Protein AF-A0A7S0C4N1-F1 (afdb_monomer)

Structure (mmCIF, N/CA/C/O backbone):
data_AF-A0A7S0C4N1-F1
#
_entry.id   AF-A0A7S0C4N1-F1
#
loop_
_atom_site.group_PDB
_atom_site.id
_atom_site.type_symbol
_atom_site.label_atom_id
_atom_site.label_alt_id
_atom_site.label_comp_id
_atom_site.label_asym_id
_atom_site.label_entity_id
_atom_site.label_seq_id
_atom_site.pdbx_PDB_ins_code
_atom_site.Cartn_x
_atom_site.Cartn_y
_atom_site.Cartn_z
_atom_site.occupancy
_atom_site.B_iso_or_equiv
_atom_site.auth_seq_id
_atom_site.auth_comp_id
_atom_site.auth_asym_id
_atom_site.auth_atom_id
_atom_site.pdbx_PDB_model_num
ATOM 1 N N . ALA A 1 1 ? 22.332 3.062 -22.549 1.00 67.62 1 ALA A N 1
ATOM 2 C CA . ALA A 1 1 ? 22.510 2.264 -21.319 1.00 67.62 1 ALA A CA 1
ATOM 3 C C . ALA A 1 1 ? 21.205 1.524 -21.071 1.00 67.62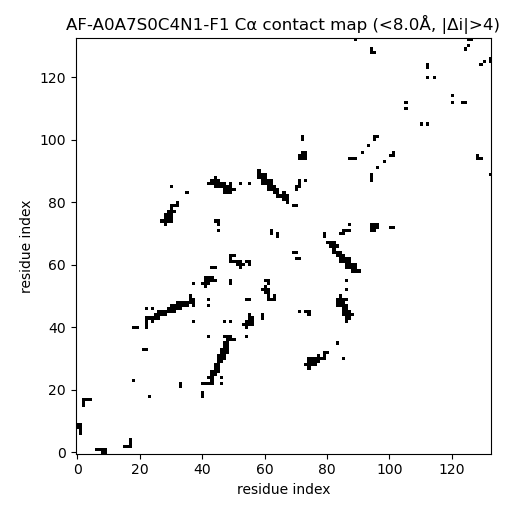 1 ALA A C 1
ATOM 5 O O . ALA A 1 1 ? 20.171 2.078 -21.424 1.00 67.62 1 ALA A O 1
ATOM 6 N N . GLY A 1 2 ? 21.255 0.284 -20.577 1.00 73.69 2 GLY A N 1
ATOM 7 C CA . GLY A 1 2 ? 20.041 -0.454 -20.212 1.00 73.69 2 GLY A CA 1
ATOM 8 C C . GLY A 1 2 ? 19.415 0.100 -18.928 1.00 73.69 2 GLY A C 1
ATOM 9 O O . GLY A 1 2 ? 20.030 0.960 -18.286 1.00 73.69 2 GLY A O 1
ATOM 10 N N . PRO A 1 3 ? 18.217 -0.367 -18.551 1.00 77.19 3 PRO A N 1
ATOM 11 C CA . PRO A 1 3 ? 17.560 0.124 -17.353 1.00 77.19 3 PRO A CA 1
ATOM 12 C C . PRO A 1 3 ? 18.346 -0.173 -16.062 1.00 77.19 3 PRO A C 1
ATOM 14 O O . PRO A 1 3 ? 19.079 -1.169 -16.010 1.00 77.19 3 PRO A O 1
ATOM 17 N N . PRO A 1 4 ? 18.209 0.666 -15.014 1.00 74.56 4 PRO A N 1
ATOM 18 C CA . PRO A 1 4 ? 18.893 0.465 -13.738 1.00 74.56 4 PRO A CA 1
ATOM 19 C C . PRO A 1 4 ? 18.603 -0.916 -13.132 1.00 74.56 4 PRO A C 1
ATOM 21 O O . PRO A 1 4 ? 17.463 -1.365 -13.110 1.00 74.56 4 PRO A O 1
ATOM 24 N N . GLY A 1 5 ? 19.639 -1.590 -12.624 1.00 70.44 5 GLY A N 1
ATOM 25 C CA . GLY A 1 5 ? 19.501 -2.891 -11.952 1.00 70.44 5 GLY A CA 1
ATOM 26 C C . GLY A 1 5 ? 19.438 -4.119 -12.873 1.00 70.44 5 GLY A C 1
ATOM 27 O O . GLY A 1 5 ? 19.444 -5.240 -12.369 1.00 70.44 5 GLY A O 1
ATOM 28 N N . CYS A 1 6 ? 19.442 -3.952 -14.200 1.00 74.69 6 CYS A N 1
ATOM 29 C CA . CYS A 1 6 ? 19.448 -5.066 -15.155 1.00 74.69 6 CYS A CA 1
ATOM 30 C C . CYS A 1 6 ? 20.858 -5.366 -15.694 1.00 74.69 6 CYS A C 1
ATOM 32 O O . CYS A 1 6 ? 21.634 -4.457 -15.990 1.00 74.69 6 CYS A O 1
ATOM 34 N N . ASN A 1 7 ? 21.184 -6.653 -15.868 1.00 83.06 7 ASN A N 1
ATOM 35 C CA . ASN A 1 7 ? 22.434 -7.092 -16.494 1.00 83.06 7 ASN A CA 1
ATOM 36 C C . ASN A 1 7 ? 22.209 -7.421 -17.979 1.00 83.06 7 ASN A C 1
ATOM 38 O O . ASN A 1 7 ? 21.223 -8.072 -18.316 1.00 83.06 7 ASN A O 1
ATOM 42 N N . GLY A 1 8 ? 23.135 -7.024 -18.856 1.00 84.69 8 GLY A N 1
ATOM 43 C CA . GLY A 1 8 ? 23.069 -7.309 -20.295 1.00 84.69 8 GLY A CA 1
ATOM 44 C C . GLY A 1 8 ? 23.257 -6.078 -21.183 1.00 84.69 8 GLY A C 1
ATOM 45 O O . GLY A 1 8 ? 23.562 -4.984 -20.711 1.00 84.69 8 GLY A O 1
ATOM 46 N N . THR A 1 9 ? 23.114 -6.270 -22.496 1.00 89.19 9 THR A N 1
ATOM 47 C CA . THR A 1 9 ? 23.167 -5.191 -23.495 1.00 89.19 9 THR A CA 1
ATOM 48 C C . THR A 1 9 ? 21.768 -4.989 -24.077 1.00 89.19 9 THR A C 1
ATOM 50 O O . THR A 1 9 ? 21.224 -5.957 -24.602 1.00 89.19 9 THR A O 1
ATOM 53 N N . PRO A 1 10 ? 21.169 -3.788 -23.978 1.00 88.00 10 PRO A N 1
ATOM 54 C CA . PRO A 1 10 ? 19.865 -3.525 -24.579 1.00 88.00 10 PRO A CA 1
ATOM 55 C C . PRO A 1 10 ? 19.952 -3.592 -26.112 1.00 88.00 10 PRO A C 1
ATOM 57 O O . PRO A 1 10 ? 20.887 -3.055 -26.708 1.00 88.00 10 PRO A O 1
ATOM 60 N N . GLU A 1 11 ? 18.974 -4.243 -26.736 1.00 91.38 11 GLU A N 1
ATOM 61 C CA . GLU A 1 11 ? 18.720 -4.199 -28.177 1.00 91.38 11 GLU A CA 1
ATOM 62 C C . GLU A 1 11 ? 18.106 -2.859 -28.606 1.00 91.38 11 GLU A C 1
ATOM 64 O O . GLU A 1 11 ? 17.341 -2.242 -27.859 1.00 91.38 11 GLU A O 1
ATOM 69 N N . ASN A 1 12 ? 18.443 -2.431 -29.826 1.00 86.56 12 ASN A N 1
ATOM 70 C CA . ASN A 1 12 ? 17.879 -1.236 -30.456 1.00 86.56 12 ASN A CA 1
ATOM 71 C C . ASN A 1 12 ? 16.410 -1.468 -30.838 1.00 86.56 12 ASN A C 1
ATOM 73 O O . ASN A 1 12 ? 16.067 -2.566 -31.264 1.00 86.56 12 ASN A O 1
ATOM 77 N N . ASP A 1 13 ? 15.589 -0.418 -30.749 1.00 87.19 13 ASP A N 1
ATOM 78 C CA . ASP A 1 13 ? 14.151 -0.404 -31.083 1.00 87.19 13 ASP A CA 1
ATOM 79 C C . ASP A 1 13 ? 13.237 -1.211 -30.135 1.00 87.19 13 ASP A C 1
ATOM 81 O O . ASP A 1 13 ? 12.105 -1.538 -30.490 1.00 87.19 13 ASP A O 1
ATOM 85 N N . TRP A 1 14 ? 13.706 -1.505 -28.915 1.00 87.06 14 TRP A N 1
ATOM 86 C CA . TRP A 1 14 ? 12.916 -2.141 -27.853 1.00 87.06 14 TRP A CA 1
ATOM 87 C C . TRP A 1 14 ? 12.694 -1.197 -26.669 1.00 87.06 14 TRP A C 1
ATOM 89 O O . TRP A 1 14 ? 13.624 -0.516 -26.227 1.00 87.06 14 TRP A O 1
ATOM 99 N N . ASP A 1 15 ? 11.486 -1.243 -26.105 1.00 83.38 15 ASP A N 1
ATOM 100 C CA . ASP A 1 15 ? 11.154 -0.617 -24.826 1.00 83.38 15 ASP A CA 1
ATOM 101 C C . ASP A 1 15 ? 11.356 -1.620 -23.681 1.00 83.38 15 ASP A C 1
ATOM 103 O O . ASP A 1 15 ? 10.959 -2.784 -23.772 1.00 83.38 15 ASP A O 1
ATOM 107 N N . TYR A 1 16 ? 11.969 -1.168 -22.586 1.00 78.19 16 TYR A N 1
ATOM 108 C CA . TYR A 1 16 ? 12.270 -2.005 -21.426 1.00 78.19 16 TYR A CA 1
ATOM 109 C C . TYR A 1 16 ? 11.582 -1.460 -20.181 1.00 78.19 16 TYR A C 1
ATOM 111 O O . TYR A 1 16 ? 11.755 -0.294 -19.825 1.00 78.19 16 TYR A O 1
ATOM 119 N N . CYS A 1 17 ? 10.862 -2.329 -19.477 1.00 74.19 17 CYS A N 1
ATOM 120 C CA . CYS A 1 17 ? 10.344 -2.021 -18.151 1.00 74.19 17 CYS A CA 1
ATOM 121 C C . CYS A 1 17 ? 11.471 -2.123 -17.120 1.00 74.19 17 CYS A C 1
ATOM 123 O O . CYS A 1 17 ? 12.297 -3.036 -17.173 1.00 74.19 17 CYS A O 1
ATOM 125 N N . TYR A 1 18 ? 11.478 -1.215 -16.154 1.00 71.38 18 TYR A N 1
ATOM 126 C CA . TYR A 1 18 ? 12.347 -1.303 -14.991 1.00 71.38 18 TYR A CA 1
ATOM 127 C C . TYR A 1 18 ? 11.592 -0.870 -13.756 1.00 71.38 18 TYR A C 1
ATOM 129 O O . TYR A 1 18 ?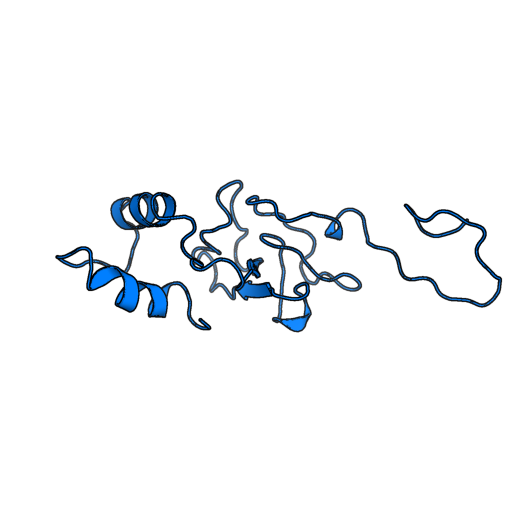 10.672 -0.060 -13.827 1.00 71.38 18 TYR A O 1
ATOM 137 N N . VAL A 1 19 ? 11.978 -1.443 -12.626 1.00 64.69 19 VAL A N 1
ATOM 138 C CA . VAL A 1 19 ? 11.389 -1.069 -11.350 1.00 64.69 19 VAL A CA 1
ATOM 139 C C . VAL A 1 19 ? 12.056 0.231 -10.921 1.00 64.69 19 VAL A C 1
ATOM 141 O O . VAL A 1 19 ? 13.279 0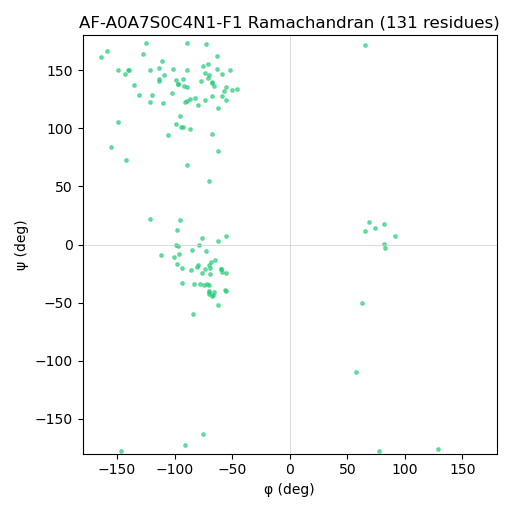.283 -10.768 1.00 64.69 19 VAL A O 1
ATOM 144 N N . MET A 1 20 ? 11.263 1.288 -10.756 1.00 67.00 20 MET A N 1
ATOM 145 C CA . MET A 1 20 ? 11.727 2.499 -10.084 1.00 67.00 20 MET A CA 1
ATOM 146 C C . MET A 1 20 ? 12.165 2.103 -8.674 1.00 67.00 20 MET A C 1
ATOM 148 O O . MET A 1 20 ? 11.420 1.422 -7.972 1.00 67.00 20 MET A O 1
ATOM 152 N N . SER A 1 21 ? 13.378 2.472 -8.258 1.00 62.09 21 SER A N 1
ATOM 153 C CA . SER A 1 21 ? 13.918 2.058 -6.956 1.00 62.09 21 SER A CA 1
ATOM 154 C C . SER A 1 21 ? 13.054 2.510 -5.779 1.00 62.09 21 SER A C 1
ATOM 156 O O . SER A 1 21 ? 13.094 1.864 -4.737 1.00 62.09 21 SER A O 1
ATOM 158 N N . GLU A 1 22 ? 12.253 3.568 -5.950 1.00 61.38 22 GLU A N 1
ATOM 159 C CA . GLU A 1 22 ? 11.249 3.975 -4.965 1.00 61.38 22 GLU A CA 1
ATOM 160 C C . GLU A 1 22 ? 10.126 2.923 -4.820 1.00 61.38 22 GLU A C 1
ATOM 162 O O . GLU A 1 22 ? 9.768 2.548 -3.706 1.00 61.38 22 GLU A O 1
ATOM 167 N N . CYS A 1 23 ? 9.655 2.331 -5.922 1.00 62.25 23 CYS A N 1
ATOM 168 C CA . CYS A 1 23 ? 8.665 1.243 -5.911 1.00 62.25 23 CYS A CA 1
ATOM 169 C C . CYS A 1 23 ? 9.274 -0.154 -5.719 1.00 62.25 23 CYS A C 1
ATOM 171 O O . CYS A 1 23 ? 8.559 -1.145 -5.621 1.00 62.25 23 CYS A O 1
ATOM 173 N N . ALA A 1 24 ? 10.604 -0.268 -5.683 1.00 62.56 24 ALA A N 1
ATOM 174 C CA . ALA A 1 24 ? 11.293 -1.523 -5.384 1.00 62.56 24 ALA A CA 1
ATOM 175 C C . ALA A 1 24 ? 11.260 -1.868 -3.883 1.00 62.56 24 ALA A C 1
ATOM 177 O O . ALA A 1 24 ? 11.916 -2.825 -3.459 1.00 62.56 24 ALA A O 1
ATOM 178 N N . GLY A 1 25 ? 10.539 -1.080 -3.075 1.00 61.09 25 GLY A N 1
ATOM 179 C CA . GLY A 1 25 ? 10.334 -1.348 -1.660 1.00 61.09 25 GLY A CA 1
ATOM 180 C C . GLY A 1 25 ? 9.741 -2.737 -1.487 1.00 61.09 25 GLY A C 1
ATOM 181 O O . GLY A 1 25 ? 8.756 -3.087 -2.123 1.00 61.09 25 GLY A O 1
ATOM 182 N N . GLY A 1 26 ? 10.413 -3.570 -0.700 1.00 65.56 26 GLY A N 1
ATOM 183 C CA . GLY A 1 26 ? 9.954 -4.920 -0.403 1.00 65.56 26 GLY A CA 1
ATOM 184 C C . GLY A 1 26 ? 8.794 -4.919 0.590 1.00 65.56 26 GLY A C 1
ATOM 185 O O . GLY A 1 26 ? 8.183 -3.896 0.870 1.00 65.56 26 GLY A O 1
ATOM 186 N N . ASP A 1 27 ? 8.541 -6.083 1.181 1.00 71.31 27 ASP A N 1
ATOM 187 C CA . ASP A 1 27 ? 7.542 -6.289 2.232 1.00 71.31 27 ASP A CA 1
ATOM 188 C C . ASP A 1 27 ? 7.927 -5.636 3.578 1.00 71.31 27 ASP A C 1
ATOM 190 O O . ASP A 1 27 ? 7.972 -6.312 4.613 1.00 71.31 27 ASP A O 1
ATOM 194 N N . SER A 1 28 ? 8.215 -4.332 3.593 1.00 81.31 28 SER A N 1
ATOM 195 C CA . SER A 1 28 ? 8.451 -3.573 4.822 1.00 81.31 28 SER A CA 1
ATOM 196 C C . SER A 1 28 ? 7.134 -3.298 5.553 1.00 81.31 28 SER A C 1
ATOM 198 O O . SER A 1 28 ? 6.056 -3.264 4.968 1.00 81.31 28 SER A O 1
ATOM 200 N N . ASN A 1 29 ? 7.224 -3.119 6.868 1.00 85.88 29 ASN A N 1
ATOM 201 C CA . ASN A 1 29 ? 6.101 -2.679 7.700 1.00 85.88 29 ASN A CA 1
ATOM 202 C C . ASN A 1 29 ? 6.130 -1.152 7.900 1.00 85.88 29 ASN A C 1
ATOM 204 O O . ASN A 1 29 ? 5.603 -0.650 8.890 1.00 85.88 29 ASN A O 1
ATOM 208 N N . GLU A 1 30 ? 6.813 -0.424 7.018 1.00 89.44 30 GLU A N 1
ATOM 209 C CA . GLU A 1 30 ? 6.985 1.023 7.100 1.00 89.44 30 GLU A CA 1
ATOM 210 C C . GLU A 1 30 ? 6.050 1.703 6.113 1.00 89.44 30 GLU A C 1
ATOM 212 O O . GLU A 1 30 ? 6.031 1.314 4.951 1.00 89.44 30 GLU A O 1
ATOM 217 N N . TYR A 1 31 ? 5.300 2.705 6.571 1.00 90.06 31 TYR A N 1
ATOM 218 C CA . TYR A 1 31 ? 4.571 3.597 5.676 1.00 90.06 31 TYR A CA 1
ATOM 219 C C . TYR A 1 31 ? 5.566 4.340 4.787 1.00 90.06 31 TYR A C 1
ATOM 221 O O . TYR A 1 31 ? 6.409 5.086 5.289 1.00 90.06 31 TYR A O 1
ATOM 229 N N . VAL A 1 32 ? 5.471 4.112 3.479 1.00 89.56 32 VAL A N 1
ATOM 230 C CA . VAL A 1 32 ? 6.299 4.783 2.477 1.00 89.56 32 VAL A CA 1
ATOM 231 C C . VAL A 1 32 ? 5.401 5.529 1.503 1.00 89.56 32 VAL A C 1
ATOM 233 O O . VAL A 1 32 ? 4.564 4.933 0.825 1.00 89.56 32 VAL A O 1
ATOM 236 N N . ASP A 1 33 ? 5.629 6.831 1.409 1.00 87.81 33 ASP A N 1
ATOM 237 C CA . ASP A 1 33 ? 4.884 7.730 0.538 1.00 87.81 33 ASP A CA 1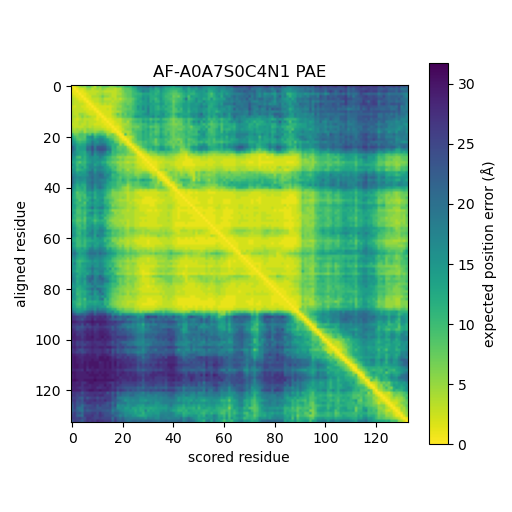
ATOM 238 C C . ASP A 1 33 ? 5.655 7.881 -0.782 1.00 87.81 33 ASP A C 1
ATOM 240 O O . ASP A 1 33 ? 6.680 8.566 -0.829 1.00 87.81 33 ASP A O 1
ATOM 244 N N . ILE A 1 34 ? 5.222 7.177 -1.833 1.00 83.31 34 ILE A N 1
ATOM 245 C CA . ILE A 1 34 ? 5.937 7.130 -3.119 1.00 83.31 34 ILE A CA 1
ATOM 246 C C . ILE A 1 34 ? 5.574 8.329 -3.991 1.00 83.31 34 ILE A C 1
ATOM 248 O O . ILE A 1 34 ? 6.448 9.105 -4.374 1.00 83.31 34 ILE A O 1
ATOM 252 N N . ASP A 1 35 ? 4.290 8.470 -4.311 1.00 79.38 35 ASP A N 1
ATOM 253 C CA . ASP A 1 35 ? 3.722 9.559 -5.107 1.00 79.38 35 ASP A CA 1
ATOM 254 C C . ASP A 1 35 ? 2.199 9.577 -4.897 1.00 79.38 35 ASP A C 1
ATOM 256 O O . ASP A 1 35 ? 1.634 8.570 -4.482 1.00 79.38 35 ASP A O 1
ATOM 260 N N . VAL A 1 36 ? 1.548 10.697 -5.216 1.00 76.75 36 VAL A N 1
ATOM 261 C CA . VAL A 1 36 ? 0.087 10.907 -5.133 1.00 76.75 36 VAL A CA 1
ATOM 262 C C . VAL A 1 36 ? -0.670 10.094 -6.197 1.00 76.75 36 VAL A C 1
ATOM 264 O O . VAL A 1 36 ? -1.876 9.928 -6.125 1.00 76.75 36 VAL A O 1
ATOM 267 N N . SER A 1 37 ? 0.021 9.624 -7.238 1.00 70.75 37 SER A N 1
ATOM 268 C CA . SER A 1 37 ? -0.518 8.646 -8.189 1.00 70.75 37 SER A CA 1
ATOM 269 C C . SER A 1 37 ? 0.660 7.901 -8.823 1.00 70.75 37 SER A C 1
ATOM 271 O O . SER A 1 37 ? 1.192 8.324 -9.861 1.00 70.75 37 SER A O 1
ATOM 273 N N . PRO A 1 38 ? 1.168 6.854 -8.154 1.00 65.56 38 PRO A N 1
ATOM 274 C CA . PRO A 1 38 ? 2.378 6.161 -8.561 1.00 65.56 38 PRO A CA 1
ATOM 275 C C . PRO A 1 38 ? 2.137 5.421 -9.879 1.00 65.56 38 PRO A C 1
ATOM 277 O O . PRO A 1 38 ? 1.636 4.303 -9.935 1.00 65.56 38 PRO A O 1
ATOM 280 N N . SER A 1 39 ? 2.500 6.072 -10.984 1.00 66.88 39 SER A N 1
ATOM 281 C CA . SER A 1 39 ? 2.357 5.513 -12.327 1.00 66.88 39 SER A CA 1
ATOM 282 C C . SER A 1 39 ? 3.602 4.721 -12.743 1.00 66.88 39 SER A C 1
ATOM 284 O O . SER A 1 39 ? 4.737 5.165 -12.573 1.00 66.88 39 SER A O 1
ATOM 286 N N . GLY A 1 40 ? 3.397 3.541 -13.334 1.00 68.50 40 GLY A N 1
ATOM 287 C CA . GLY A 1 40 ? 4.474 2.753 -13.950 1.00 68.50 40 GLY A CA 1
ATOM 288 C C . GLY A 1 40 ? 5.161 1.725 -13.044 1.00 68.50 40 GLY A C 1
ATOM 289 O O . GLY A 1 40 ? 6.130 1.100 -13.476 1.00 68.50 40 GLY A O 1
ATOM 290 N N . CYS A 1 41 ? 4.665 1.498 -11.829 1.00 75.75 41 CYS A N 1
ATOM 291 C CA . CYS A 1 41 ? 5.141 0.442 -10.941 1.00 75.75 41 CYS A CA 1
ATOM 292 C C . CYS A 1 41 ? 4.000 -0.069 -10.050 1.00 75.75 41 CYS A C 1
ATOM 294 O O . CYS A 1 41 ? 3.087 0.682 -9.733 1.00 75.75 41 CYS A O 1
ATOM 296 N N . ALA A 1 42 ? 4.052 -1.345 -9.663 1.00 84.75 42 ALA A N 1
ATOM 297 C CA . ALA A 1 42 ? 3.114 -1.891 -8.689 1.00 84.75 42 ALA A CA 1
ATOM 298 C C . ALA A 1 42 ? 3.657 -1.646 -7.275 1.00 84.75 42 ALA A C 1
ATOM 300 O O . ALA A 1 42 ? 4.788 -2.038 -6.980 1.00 84.75 42 ALA A O 1
ATOM 301 N N . LEU A 1 43 ? 2.858 -1.003 -6.430 1.00 88.50 43 LEU A N 1
ATOM 302 C CA . LEU A 1 43 ? 3.170 -0.692 -5.041 1.00 88.50 43 LEU A CA 1
ATOM 303 C C . LEU A 1 43 ? 3.252 -1.962 -4.190 1.00 88.50 43 LEU A C 1
ATOM 305 O O . LEU A 1 43 ? 2.436 -2.881 -4.306 1.00 88.50 43 LEU A O 1
ATOM 309 N N . SER A 1 44 ? 4.221 -1.999 -3.287 1.00 88.75 44 SER A N 1
ATOM 310 C CA . SER A 1 44 ? 4.357 -3.065 -2.297 1.00 88.75 44 SER A CA 1
ATOM 311 C C . SER A 1 44 ? 3.584 -2.762 -1.018 1.00 88.75 44 SER A C 1
ATOM 313 O O . SER A 1 44 ? 3.052 -1.672 -0.817 1.00 88.75 44 SER A O 1
ATOM 315 N N . LYS A 1 45 ? 3.549 -3.744 -0.112 1.00 88.88 45 LYS A N 1
ATOM 316 C CA . LYS A 1 45 ? 2.996 -3.588 1.236 1.00 88.88 45 LYS A CA 1
ATOM 317 C C . LYS A 1 45 ? 3.498 -2.288 1.892 1.00 88.88 45 LYS A C 1
ATOM 319 O O . LYS A 1 45 ? 4.692 -2.012 1.883 1.00 88.88 45 LYS A O 1
ATOM 324 N N . CYS A 1 46 ? 2.570 -1.546 2.489 1.00 90.94 46 CYS A N 1
ATOM 325 C CA . CYS A 1 46 ? 2.775 -0.272 3.177 1.00 90.94 46 CYS A CA 1
ATOM 326 C C . CYS A 1 46 ? 3.234 0.901 2.303 1.00 90.94 46 CYS A C 1
ATOM 328 O O . CYS A 1 46 ? 3.580 1.953 2.838 1.00 90.94 46 CYS A O 1
ATOM 330 N N . GLN A 1 47 ? 3.186 0.763 0.978 1.00 90.69 47 GLN A N 1
ATOM 331 C CA . GLN A 1 47 ? 3.437 1.866 0.058 1.00 90.69 47 GLN A CA 1
ATOM 332 C C . GLN A 1 47 ? 2.121 2.493 -0.410 1.00 90.69 47 GLN A C 1
ATOM 334 O O . GLN A 1 47 ? 1.163 1.770 -0.694 1.00 90.69 47 GLN A O 1
ATOM 339 N N . GLY A 1 48 ? 2.096 3.821 -0.473 1.00 91.19 48 GLY A N 1
ATOM 340 C CA . GLY A 1 48 ? 1.005 4.624 -1.030 1.00 91.19 48 GLY A CA 1
ATOM 341 C C . GLY A 1 48 ? 1.503 5.568 -2.127 1.00 91.19 48 GLY A C 1
ATOM 342 O O . GLY A 1 48 ? 2.713 5.677 -2.342 1.00 91.19 48 GLY A O 1
ATOM 343 N N . ASP A 1 49 ? 0.642 6.285 -2.840 1.00 92.31 49 ASP A N 1
ATOM 344 C CA . ASP A 1 49 ? -0.814 6.452 -2.684 1.00 92.31 49 ASP A CA 1
ATOM 345 C C . ASP A 1 49 ? -1.586 5.528 -3.652 1.00 92.31 49 ASP A C 1
ATOM 347 O O . ASP A 1 49 ? -1.581 5.770 -4.857 1.00 92.31 49 ASP A O 1
ATOM 351 N N . CYS A 1 50 ? -2.165 4.411 -3.192 1.00 92.06 50 CYS A N 1
ATOM 352 C CA . CYS A 1 50 ? -2.890 3.510 -4.107 1.00 92.06 50 CYS A CA 1
ATOM 353 C C . CYS A 1 50 ? -4.326 3.993 -4.362 1.00 92.06 50 CYS A C 1
ATOM 355 O O . CYS A 1 50 ? -5.111 4.114 -3.437 1.00 92.06 50 CYS A O 1
ATOM 357 N N . ASP A 1 51 ? -4.738 4.167 -5.616 1.00 90.62 51 ASP A N 1
ATOM 358 C CA . ASP A 1 51 ? -6.133 4.524 -5.925 1.00 90.62 51 ASP A CA 1
ATOM 359 C C . ASP A 1 51 ? -7.036 3.275 -6.022 1.00 90.62 51 ASP A C 1
ATOM 361 O O . ASP A 1 51 ? -8.265 3.336 -5.924 1.00 90.62 51 ASP A O 1
ATOM 365 N N . SER A 1 52 ? -6.438 2.107 -6.276 1.00 90.62 52 SER A N 1
ATOM 366 C CA . SER A 1 52 ? -7.140 0.845 -6.491 1.00 90.62 52 SER A CA 1
ATOM 367 C C . SER A 1 52 ? -6.254 -0.379 -6.239 1.00 90.62 52 SER A C 1
ATOM 369 O O . SER A 1 52 ? -5.027 -0.301 -6.223 1.00 90.62 52 SER A O 1
ATOM 371 N N . ASP A 1 53 ? -6.870 -1.562 -6.131 1.00 89.69 53 ASP A N 1
ATOM 372 C CA . ASP A 1 53 ? -6.144 -2.841 -6.033 1.00 89.69 53 ASP A CA 1
ATOM 373 C C . ASP A 1 53 ? -5.168 -3.078 -7.200 1.00 89.69 53 ASP A C 1
ATOM 375 O O . ASP A 1 53 ? -4.210 -3.834 -7.054 1.00 89.69 53 ASP A O 1
ATOM 379 N N . ALA A 1 54 ? -5.402 -2.453 -8.359 1.00 88.62 54 ALA A N 1
ATOM 380 C CA . ALA A 1 54 ? -4.546 -2.594 -9.534 1.00 88.62 54 ALA A CA 1
ATOM 381 C C . ALA A 1 54 ? -3.206 -1.855 -9.398 1.00 88.62 54 ALA A C 1
ATOM 383 O O . ALA A 1 54 ? -2.254 -2.206 -10.096 1.00 88.62 54 ALA A O 1
ATOM 384 N N . ASP A 1 55 ? -3.132 -0.871 -8.501 1.00 88.75 55 ASP A N 1
ATOM 385 C CA . ASP A 1 55 ? -1.904 -0.131 -8.208 1.00 88.75 55 ASP A CA 1
ATOM 386 C C . ASP A 1 55 ? -0.988 -0.931 -7.276 1.00 88.75 55 ASP A C 1
ATOM 388 O O . ASP A 1 55 ? 0.214 -0.682 -7.210 1.00 88.75 55 ASP A O 1
ATOM 392 N N . CYS A 1 56 ? -1.534 -1.942 -6.597 1.00 89.06 56 CYS A N 1
ATOM 393 C CA . CYS A 1 56 ? -0.797 -2.822 -5.710 1.00 89.06 56 CYS A CA 1
ATOM 394 C C . CYS A 1 56 ? -0.222 -4.048 -6.438 1.00 89.06 56 CYS A C 1
ATOM 396 O O . CYS A 1 56 ? -0.767 -4.579 -7.407 1.00 89.06 56 CYS A O 1
ATOM 398 N N . GLY A 1 57 ? 0.907 -4.544 -5.934 1.00 85.81 57 GLY A N 1
ATOM 399 C CA . GLY A 1 57 ? 1.540 -5.768 -6.408 1.00 85.81 57 GLY A CA 1
ATOM 400 C C . GLY A 1 57 ? 0.676 -7.013 -6.199 1.00 85.81 57 GLY A C 1
ATOM 401 O O . GLY A 1 57 ? -0.240 -7.050 -5.378 1.00 85.81 57 GLY A O 1
ATOM 402 N N . ILE A 1 58 ? 1.009 -8.083 -6.925 1.00 82.19 58 ILE A N 1
ATOM 403 C CA . ILE A 1 58 ? 0.301 -9.372 -6.866 1.00 82.19 58 ILE A CA 1
ATOM 404 C C . ILE A 1 58 ? 0.142 -9.845 -5.411 1.00 82.19 58 ILE A C 1
ATOM 406 O O . ILE A 1 58 ? 1.107 -9.862 -4.648 1.00 82.19 58 ILE A O 1
ATOM 410 N N . GLY A 1 59 ? -1.074 -10.267 -5.050 1.00 78.44 59 GLY A N 1
ATOM 411 C CA . GLY A 1 59 ? -1.404 -10.740 -3.697 1.00 78.44 59 GLY A CA 1
ATOM 412 C C . GLY A 1 59 ? -1.697 -9.622 -2.692 1.00 78.44 59 GLY A C 1
ATOM 413 O O . GLY A 1 59 ? -2.012 -9.909 -1.538 1.00 78.44 59 GLY A O 1
ATOM 414 N N . SER A 1 60 ? -1.636 -8.363 -3.132 1.00 84.81 60 SER A N 1
ATOM 415 C CA . SER A 1 60 ? -1.953 -7.191 -2.322 1.00 84.81 60 SER A CA 1
ATOM 416 C C . SER A 1 60 ? -3.234 -6.508 -2.798 1.00 84.81 60 SER A C 1
ATOM 418 O O . SER A 1 60 ? -3.648 -6.666 -3.945 1.00 84.81 60 SER A O 1
ATOM 420 N N . LYS A 1 61 ? -3.853 -5.754 -1.896 1.00 88.31 61 LYS A N 1
ATOM 421 C CA . LYS A 1 61 ? -5.006 -4.887 -2.129 1.00 88.31 61 LYS A CA 1
ATOM 422 C C . LYS A 1 61 ? -4.714 -3.485 -1.626 1.00 88.31 61 LYS A C 1
ATOM 424 O O . LYS A 1 61 ? -3.785 -3.293 -0.840 1.00 88.31 61 LYS A O 1
ATOM 429 N N . CYS A 1 62 ? -5.516 -2.528 -2.063 1.00 91.12 62 CYS A N 1
ATOM 430 C CA . CYS A 1 62 ? -5.405 -1.152 -1.631 1.00 91.12 62 CYS A CA 1
ATOM 431 C C . CYS A 1 62 ? -6.286 -0.881 -0.411 1.00 91.12 62 CYS A C 1
ATOM 433 O O . CYS A 1 62 ? -7.498 -1.089 -0.438 1.00 91.12 62 CYS A O 1
ATOM 435 N N . TRP A 1 63 ? -5.682 -0.410 0.678 1.00 90.81 63 TRP A N 1
ATOM 436 C CA . TRP A 1 63 ? -6.422 0.029 1.851 1.00 90.81 63 TRP A CA 1
ATOM 437 C C . TRP A 1 63 ? -6.823 1.484 1.685 1.00 90.81 63 TRP A C 1
ATOM 439 O O . TRP A 1 63 ? -6.036 2.395 1.948 1.00 90.81 63 TRP A O 1
ATOM 449 N N . GLN A 1 64 ? -8.077 1.656 1.295 1.00 91.12 64 GLN A N 1
ATOM 450 C CA . GLN A 1 64 ? -8.721 2.945 1.115 1.00 91.12 64 GLN A CA 1
ATOM 451 C C . GLN A 1 64 ? -9.034 3.590 2.472 1.00 91.12 64 GLN A C 1
ATOM 453 O O . GLN A 1 64 ? -9.701 2.999 3.329 1.00 91.12 64 GLN A O 1
ATOM 458 N N . ARG A 1 65 ? -8.543 4.807 2.686 1.00 88.69 65 ARG A N 1
ATOM 459 C CA . ARG A 1 65 ? -8.658 5.584 3.919 1.00 88.69 65 ARG A CA 1
ATOM 460 C C . ARG A 1 65 ? -9.514 6.817 3.672 1.00 88.69 65 ARG A C 1
ATOM 462 O O . ARG A 1 65 ? -9.425 7.491 2.656 1.00 88.69 65 ARG A O 1
ATOM 469 N N . SER A 1 66 ? -10.329 7.168 4.661 1.00 84.44 66 SER A N 1
ATOM 470 C CA . SER A 1 66 ? -11.004 8.466 4.689 1.00 84.44 66 SER A CA 1
ATOM 471 C C . SER A 1 66 ? -10.189 9.448 5.529 1.00 84.44 66 SER A C 1
ATOM 473 O O . SER A 1 66 ? -10.149 9.298 6.752 1.00 84.44 66 SER A O 1
ATOM 475 N N . ASP A 1 67 ? -9.584 10.457 4.902 1.00 83.62 67 ASP A N 1
ATOM 476 C CA . ASP A 1 67 ? -8.860 11.542 5.577 1.00 83.62 67 ASP A CA 1
ATOM 477 C C . ASP A 1 67 ? -7.712 11.041 6.490 1.00 83.62 67 ASP A C 1
ATOM 479 O O . ASP A 1 67 ? -6.674 10.576 6.016 1.00 83.62 67 ASP A O 1
ATOM 483 N N . ASP A 1 68 ? -7.873 11.151 7.812 1.00 82.50 68 ASP A N 1
ATOM 484 C CA . ASP A 1 68 ? -6.913 10.731 8.838 1.00 82.50 68 ASP A CA 1
ATOM 485 C C . ASP A 1 68 ? -7.222 9.348 9.430 1.00 82.50 68 ASP A C 1
ATOM 487 O O . ASP A 1 68 ? -6.620 8.960 10.435 1.00 82.50 68 ASP A O 1
ATOM 491 N N . ALA A 1 69 ? -8.127 8.584 8.806 1.00 80.88 69 ALA A N 1
ATOM 492 C CA . ALA A 1 69 ? -8.445 7.227 9.232 1.00 80.88 69 ALA A CA 1
ATOM 493 C C . ALA A 1 69 ? -7.171 6.373 9.372 1.00 80.88 69 ALA A C 1
ATOM 495 O O . ALA A 1 69 ? -6.199 6.593 8.652 1.00 80.88 69 ALA A O 1
ATOM 496 N N . PRO A 1 70 ? -7.127 5.380 10.265 1.00 79.75 70 PRO A N 1
ATOM 497 C CA . PRO A 1 70 ? -5.978 4.485 10.362 1.00 79.75 70 PRO A CA 1
ATOM 498 C C . PRO A 1 70 ? -5.684 3.733 9.054 1.00 79.75 70 PRO A C 1
ATOM 500 O O . PRO A 1 70 ? -6.603 3.399 8.305 1.00 79.75 70 PRO A O 1
ATOM 503 N N . GLY A 1 71 ? -4.403 3.468 8.789 1.00 81.94 71 GLY A N 1
ATOM 504 C CA . GLY A 1 71 ? -3.967 2.610 7.685 1.00 81.94 71 GLY A CA 1
ATOM 505 C C . GLY A 1 71 ? -3.827 1.135 8.077 1.00 81.94 71 GLY A C 1
ATOM 506 O O . GLY A 1 71 ? -4.192 0.755 9.195 1.00 81.94 71 GLY A O 1
ATOM 507 N N . PRO A 1 72 ? -3.289 0.292 7.176 1.00 83.81 72 PRO A N 1
ATOM 508 C CA . PRO A 1 72 ? -3.130 -1.137 7.421 1.00 83.81 72 PRO A CA 1
ATOM 509 C C . PRO A 1 72 ? -2.306 -1.424 8.680 1.00 83.81 72 PRO A C 1
ATOM 511 O O . PRO A 1 72 ? -1.199 -0.917 8.846 1.00 83.81 72 PRO A O 1
ATOM 514 N N . LEU A 1 73 ? -2.785 -2.314 9.551 1.00 75.62 73 LEU A N 1
ATOM 515 C CA . LEU A 1 73 ? -2.127 -2.596 10.840 1.00 75.62 73 LEU A CA 1
ATOM 516 C C . LEU A 1 73 ? -0.779 -3.315 10.711 1.00 75.62 73 LEU A C 1
ATOM 518 O O . LEU A 1 73 ? 0.036 -3.291 11.633 1.00 75.62 73 LEU A O 1
ATOM 522 N N . GLN A 1 74 ? -0.534 -3.967 9.574 1.00 77.62 74 GLN A N 1
ATOM 523 C CA . GLN A 1 74 ? 0.777 -4.531 9.251 1.00 77.62 74 GLN A CA 1
ATOM 524 C C . GLN A 1 74 ? 1.844 -3.457 9.008 1.00 77.62 74 GLN A C 1
ATOM 526 O O . GLN A 1 74 ? 3.031 -3.772 9.036 1.00 77.62 74 GLN A O 1
ATOM 531 N N . CYS A 1 75 ? 1.433 -2.205 8.812 1.00 85.56 75 CYS A N 1
ATOM 532 C CA . CYS A 1 75 ? 2.300 -1.046 8.714 1.00 85.56 75 CYS A CA 1
ATOM 533 C C . CYS A 1 75 ? 2.432 -0.426 10.109 1.00 85.56 75 CYS A C 1
ATOM 535 O O . CYS A 1 75 ? 1.525 0.232 10.616 1.00 85.56 75 CYS A O 1
ATOM 537 N N . SER A 1 76 ? 3.552 -0.712 10.770 1.00 81.25 76 SER A N 1
ATOM 538 C CA . SER A 1 76 ? 3.797 -0.404 12.184 1.00 81.25 76 SER A CA 1
ATOM 539 C C . SER A 1 76 ? 4.869 0.658 12.419 1.00 81.25 76 SER A C 1
ATOM 541 O O . SER A 1 76 ? 5.073 1.072 13.558 1.00 81.25 76 SER A O 1
ATOM 543 N N . SER A 1 77 ? 5.593 1.067 11.378 1.00 83.75 77 SER A N 1
ATOM 544 C CA . SER A 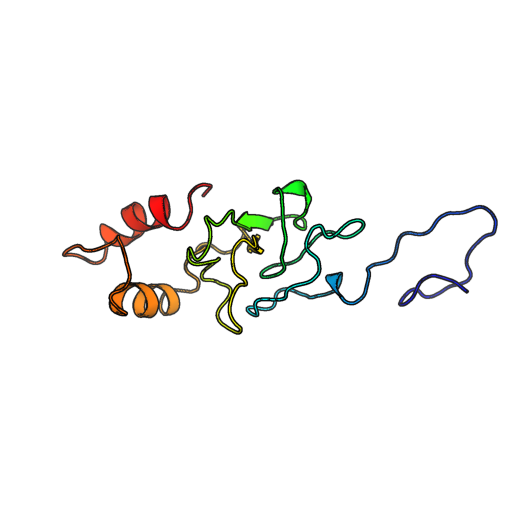1 77 ? 6.582 2.145 11.442 1.00 83.75 77 SER A CA 1
ATOM 545 C C . SER A 1 77 ? 6.243 3.258 10.458 1.00 83.75 77 SER A C 1
ATOM 547 O O . SER A 1 77 ? 5.646 3.013 9.416 1.00 83.75 77 SER A O 1
ATOM 549 N N . GLY A 1 78 ? 6.633 4.487 10.794 1.00 84.19 78 GLY A N 1
ATOM 550 C CA . GLY A 1 78 ? 6.192 5.673 10.062 1.00 84.19 78 GLY A CA 1
ATOM 551 C C . GLY A 1 78 ? 4.761 6.082 10.424 1.00 84.19 78 GLY A C 1
ATOM 552 O O . GLY A 1 78 ? 4.130 5.486 11.299 1.00 84.19 78 GLY A O 1
ATOM 553 N N . THR A 1 79 ? 4.270 7.122 9.757 1.00 85.88 79 THR A N 1
ATOM 554 C CA . THR A 1 79 ? 2.920 7.658 9.951 1.00 85.88 79 THR A CA 1
ATOM 555 C C . THR A 1 79 ? 2.277 7.811 8.582 1.00 85.88 79 THR A C 1
ATOM 557 O O . THR A 1 79 ? 2.894 8.447 7.730 1.00 85.88 79 THR A O 1
ATOM 560 N N . PRO A 1 80 ? 1.062 7.286 8.367 1.00 88.62 80 PRO A N 1
ATOM 561 C CA . PRO A 1 80 ? 0.389 7.460 7.095 1.00 88.62 80 PRO A CA 1
ATOM 562 C C . PRO A 1 80 ? 0.013 8.932 6.887 1.00 88.62 80 PRO A C 1
ATOM 564 O O . PRO A 1 80 ? -0.441 9.610 7.816 1.00 88.62 80 PRO A O 1
ATOM 567 N N . LEU A 1 81 ? 0.185 9.428 5.667 1.00 91.06 81 LEU A N 1
ATOM 568 C CA . LEU A 1 81 ? -0.165 10.792 5.295 1.00 91.06 81 LEU A CA 1
ATOM 569 C C . LEU A 1 81 ? -1.680 10.988 5.237 1.00 91.06 81 LEU A C 1
ATOM 571 O O . LEU A 1 81 ? -2.459 10.052 5.075 1.00 91.06 81 LEU A O 1
ATOM 575 N N . TRP A 1 82 ? -2.118 12.230 5.420 1.00 91.31 82 TRP A N 1
ATOM 576 C CA . TRP A 1 82 ? -3.535 12.577 5.366 1.00 91.31 82 TRP A CA 1
ATOM 577 C C . TRP A 1 82 ? -4.077 12.416 3.943 1.00 91.31 82 TRP A C 1
ATOM 579 O O . TRP A 1 82 ? -3.512 12.993 3.015 1.00 91.31 82 TRP A O 1
ATOM 589 N N . GLY A 1 83 ? -5.172 11.666 3.794 1.00 88.94 83 GLY A N 1
ATOM 590 C CA . GLY A 1 83 ? -5.828 11.426 2.507 1.00 88.94 83 GLY A CA 1
ATOM 591 C C . GLY A 1 83 ? -5.090 10.466 1.573 1.00 88.94 83 GLY A C 1
ATOM 592 O O . GLY A 1 83 ? -5.409 10.468 0.395 1.00 88.94 83 GLY A O 1
ATOM 593 N N . TRP A 1 84 ? -4.109 9.713 2.084 1.00 91.81 84 TRP A N 1
ATOM 594 C CA . TRP A 1 84 ? -3.360 8.714 1.315 1.00 91.81 84 TRP A CA 1
ATOM 595 C C . TRP A 1 84 ? -3.850 7.301 1.594 1.00 91.81 84 TRP A C 1
ATOM 597 O O . TRP A 1 84 ? -4.211 6.983 2.729 1.00 91.81 84 TRP A O 1
ATOM 607 N N . ASP A 1 85 ? -3.718 6.436 0.607 1.00 92.75 85 ASP A N 1
ATOM 608 C CA . ASP A 1 85 ? -4.079 5.028 0.656 1.00 92.75 85 ASP A CA 1
ATOM 609 C C . ASP A 1 85 ? -2.843 4.138 0.551 1.00 92.75 85 ASP A C 1
ATOM 611 O O . ASP A 1 85 ? -1.826 4.514 -0.030 1.00 92.75 85 ASP A O 1
ATOM 615 N N . TYR A 1 86 ? -2.901 2.939 1.135 1.00 91.19 86 TYR A N 1
ATOM 616 C CA . TYR A 1 86 ? -1.711 2.092 1.257 1.00 91.19 86 TYR A CA 1
ATOM 617 C C . TYR A 1 86 ? -1.986 0.639 0.904 1.00 91.19 86 TYR A C 1
ATOM 619 O O . TYR A 1 86 ? -2.966 0.042 1.348 1.00 91.19 86 TYR A O 1
ATOM 627 N N . CYS A 1 87 ? -1.069 0.026 0.161 1.00 90.94 87 CYS A N 1
ATOM 628 C CA . CYS A 1 87 ? -1.187 -1.379 -0.192 1.00 90.94 87 CYS A CA 1
ATOM 629 C C . CYS A 1 87 ? -0.957 -2.299 1.014 1.00 90.94 87 CYS A C 1
ATOM 631 O O . CYS A 1 87 ? -0.089 -2.070 1.860 1.00 90.94 87 CYS A O 1
ATOM 633 N N . TYR A 1 88 ? -1.697 -3.400 1.073 1.00 87.19 88 TYR A N 1
ATOM 634 C CA . TYR A 1 88 ? -1.581 -4.429 2.102 1.00 87.19 88 TYR A CA 1
ATOM 635 C C . TYR A 1 88 ? -1.736 -5.822 1.489 1.00 87.19 88 TYR A C 1
ATOM 637 O O . TYR A 1 88 ? -2.418 -5.998 0.487 1.00 87.19 88 TYR A O 1
ATOM 645 N N . LYS A 1 89 ? -1.089 -6.824 2.082 1.00 82.56 89 LYS A N 1
ATOM 646 C CA . LYS A 1 89 ? -1.100 -8.217 1.606 1.00 82.56 89 LYS A CA 1
ATOM 647 C C . LYS A 1 89 ? -2.198 -9.056 2.257 1.00 82.56 89 LYS A C 1
ATOM 649 O O . LYS A 1 89 ? -2.458 -8.900 3.447 1.00 82.56 89 LYS A O 1
ATOM 654 N N . LEU A 1 90 ? -2.812 -9.951 1.475 1.00 69.25 90 LEU A N 1
ATOM 655 C CA . LEU A 1 90 ? -3.900 -10.846 1.910 1.00 69.25 90 LEU A CA 1
ATOM 656 C C . LEU A 1 90 ? -3.425 -12.226 2.377 1.00 69.25 90 LEU A C 1
ATOM 658 O O . LEU A 1 90 ? -4.156 -12.941 3.056 1.00 69.25 90 LEU A O 1
ATOM 662 N N . ASP A 1 91 ? -2.223 -12.621 1.973 1.00 60.62 91 ASP A N 1
ATOM 663 C CA . ASP A 1 91 ? -1.606 -13.923 2.225 1.00 60.62 91 ASP A CA 1
ATOM 664 C C . ASP A 1 91 ? -1.011 -14.073 3.639 1.00 60.62 91 ASP A C 1
ATOM 666 O O . ASP A 1 91 ? -0.566 -15.157 4.016 1.00 60.62 91 ASP A O 1
ATOM 670 N N . ASP A 1 92 ? -1.111 -13.035 4.468 1.00 52.19 92 ASP A N 1
ATOM 671 C CA . ASP A 1 92 ? -1.002 -13.148 5.917 1.00 52.19 92 ASP A CA 1
ATOM 672 C C . ASP A 1 92 ? -2.405 -13.409 6.490 1.00 52.19 92 ASP A C 1
ATOM 674 O O . ASP A 1 92 ? -3.298 -12.584 6.331 1.00 52.19 92 ASP A O 1
ATOM 678 N N . GLU A 1 93 ? -2.620 -14.494 7.244 1.00 48.53 93 GLU A N 1
ATOM 679 C CA . GLU A 1 93 ? -3.886 -14.805 7.951 1.00 48.53 93 GLU A CA 1
ATOM 680 C C . GLU A 1 93 ? -4.392 -13.701 8.922 1.00 48.53 93 GLU A C 1
ATOM 682 O O . GLU A 1 93 ? -5.337 -13.912 9.689 1.00 48.53 93 GLU A O 1
ATOM 687 N N . LYS A 1 94 ? -3.774 -12.517 8.947 1.00 52.34 94 LYS A N 1
ATOM 688 C CA . LYS A 1 94 ? -4.170 -11.360 9.741 1.00 52.34 94 LYS A CA 1
ATOM 689 C C . LYS A 1 94 ? -3.794 -10.065 9.010 1.00 52.34 94 LYS A C 1
ATOM 691 O O . LYS A 1 94 ? -2.676 -9.592 9.187 1.00 52.34 94 LYS A O 1
ATOM 696 N N . CYS A 1 95 ? -4.769 -9.353 8.436 1.00 52.25 95 CYS A N 1
ATOM 697 C CA . CYS A 1 95 ? -4.657 -7.887 8.296 1.00 52.25 95 CYS A CA 1
ATOM 698 C C . CYS A 1 95 ? -4.561 -7.160 9.663 1.00 52.25 95 CYS A C 1
ATOM 700 O O . CYS A 1 95 ? -4.443 -5.944 9.722 1.00 52.25 95 CYS A O 1
ATOM 702 N N . LEU A 1 96 ? -4.526 -7.916 10.773 1.00 52.59 96 LEU A N 1
ATOM 703 C CA . LEU A 1 96 ? -4.243 -7.479 12.143 1.00 52.59 96 LEU A CA 1
ATOM 704 C C . LEU A 1 96 ? -2.773 -7.697 12.586 1.00 52.59 96 LEU A C 1
ATOM 706 O O . LEU A 1 96 ? -2.432 -7.414 13.738 1.00 52.59 96 LEU A O 1
ATOM 710 N N . GLY A 1 97 ? -1.910 -8.269 11.732 1.00 50.81 97 GLY A N 1
ATOM 711 C CA . GLY A 1 97 ? -0.571 -8.729 12.121 1.00 50.81 97 GLY A CA 1
ATOM 712 C C . GLY A 1 97 ? -0.608 -9.899 13.117 1.00 50.81 97 GLY A C 1
ATOM 713 O O . GLY A 1 97 ? -1.658 -10.283 13.626 1.00 50.81 97 GLY A O 1
ATOM 714 N N . SER A 1 98 ? 0.533 -10.524 13.415 1.00 49.94 98 SER A N 1
ATOM 715 C CA . SER A 1 98 ? 0.632 -11.737 14.241 1.00 49.94 98 SER A CA 1
ATOM 716 C C . SER A 1 98 ? 0.153 -11.557 15.696 1.00 49.94 98 SER A C 1
ATOM 718 O O . SER A 1 98 ? 0.978 -11.428 16.581 1.00 49.94 98 SER A O 1
ATOM 720 N N . GLY A 1 99 ? -1.157 -11.601 15.979 1.00 47.38 99 GLY A N 1
ATOM 721 C CA . GLY A 1 99 ? -1.782 -11.811 17.306 1.00 47.38 99 GLY A CA 1
ATOM 722 C C . GLY A 1 99 ? -1.534 -10.759 18.406 1.00 47.38 99 GLY A C 1
ATOM 723 O O . GLY A 1 99 ? -2.489 -10.287 19.010 1.00 47.38 99 GLY A O 1
ATOM 724 N N . GLU A 1 100 ? -0.284 -10.388 18.667 1.00 46.72 100 GLU A N 1
ATOM 725 C CA . GLU A 1 100 ? 0.136 -9.397 19.660 1.00 46.72 100 GLU A CA 1
ATOM 726 C C . GLU A 1 100 ? -0.077 -7.952 19.179 1.00 46.72 100 GLU A C 1
ATOM 728 O O . GLU A 1 100 ? -0.446 -7.093 19.977 1.00 46.72 100 GLU A O 1
ATOM 733 N N . MET A 1 101 ? 0.079 -7.674 17.877 1.00 47.50 101 MET A N 1
ATOM 734 C CA . MET A 1 101 ? -0.101 -6.319 17.317 1.00 47.50 101 MET A CA 1
ATOM 735 C C . MET A 1 101 ? -1.572 -5.880 17.331 1.00 47.50 101 MET A C 1
ATOM 737 O O . MET A 1 101 ? -1.882 -4.761 17.738 1.00 47.50 101 MET A O 1
ATOM 741 N N . ALA A 1 102 ? -2.481 -6.810 17.019 1.00 50.16 102 ALA A N 1
ATOM 742 C CA . ALA A 1 102 ? -3.924 -6.644 17.185 1.00 50.16 102 ALA A CA 1
ATOM 743 C C . ALA A 1 102 ? -4.302 -6.292 18.634 1.00 50.16 102 ALA A C 1
ATOM 745 O O . ALA A 1 102 ? -5.177 -5.468 18.878 1.00 50.16 102 ALA A O 1
ATOM 746 N N . PHE A 1 103 ? -3.626 -6.905 19.611 1.00 49.12 103 PHE A N 1
ATOM 747 C CA . PHE A 1 103 ? -3.912 -6.721 21.032 1.00 49.12 103 PHE A CA 1
ATOM 748 C C . PHE A 1 103 ? -3.529 -5.327 21.540 1.00 49.12 103 PHE A C 1
ATOM 750 O O . PHE A 1 103 ? -4.285 -4.735 22.302 1.00 49.12 103 PHE A O 1
ATOM 757 N N . SER A 1 104 ? -2.385 -4.788 21.105 1.00 45.19 104 SER A N 1
ATOM 758 C CA . SER A 1 104 ? -1.939 -3.438 21.484 1.00 45.19 104 SER A CA 1
ATOM 759 C C . SER A 1 104 ? -2.856 -2.352 20.914 1.00 45.19 104 SER A C 1
ATOM 761 O O . SER A 1 104 ? -3.251 -1.432 21.632 1.00 45.19 104 SER A O 1
ATOM 763 N N . TYR A 1 105 ? -3.246 -2.497 19.643 1.00 44.72 105 TYR A N 1
ATOM 764 C CA . TYR A 1 105 ? -4.126 -1.553 18.955 1.00 44.72 105 TYR A CA 1
ATOM 765 C C . TYR A 1 105 ? -5.506 -1.478 19.636 1.00 44.72 105 TYR A C 1
ATOM 767 O O . TYR A 1 105 ? -5.883 -0.415 20.129 1.00 44.72 105 TYR A O 1
ATOM 775 N N . LEU A 1 106 ? -6.143 -2.639 19.857 1.00 48.59 106 LEU A N 1
ATOM 776 C CA . LEU A 1 106 ? -7.444 -2.774 20.534 1.00 48.59 106 LEU A CA 1
ATOM 777 C C . LEU A 1 106 ? -7.482 -2.231 21.978 1.00 48.59 106 LEU A C 1
ATOM 779 O O . LEU A 1 106 ? -8.561 -1.982 22.516 1.00 48.59 106 LEU A O 1
ATOM 783 N N . VAL A 1 107 ? -6.331 -2.092 22.646 1.00 46.09 107 VAL A N 1
ATOM 784 C CA . VAL A 1 107 ? -6.231 -1.637 24.047 1.00 46.09 107 VAL A CA 1
ATOM 785 C C . VAL A 1 107 ? -5.891 -0.140 24.146 1.00 46.09 107 VAL A C 1
ATOM 787 O O . VAL A 1 107 ? -6.134 0.469 25.188 1.00 46.09 107 VAL A O 1
ATOM 790 N N . SER A 1 108 ? -5.396 0.485 23.071 1.00 50.56 108 SER A N 1
ATOM 791 C CA . SER A 1 108 ? -4.946 1.889 23.057 1.00 50.56 108 SER A CA 1
ATOM 792 C C . SER A 1 108 ? -6.071 2.941 23.111 1.00 50.56 108 SER A C 1
ATOM 794 O O . SER A 1 108 ? -5.802 4.123 23.321 1.00 50.56 108 SER A O 1
ATOM 796 N N . GLY A 1 109 ? -7.338 2.515 23.047 1.00 46.03 109 GLY A N 1
ATOM 797 C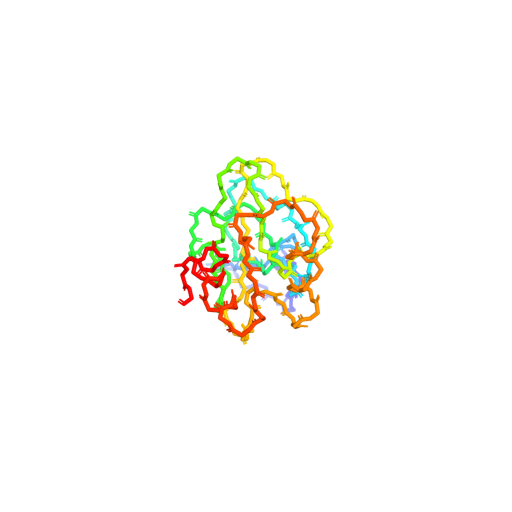 CA . GLY A 1 109 ? -8.493 3.346 23.406 1.00 46.03 109 GLY A CA 1
ATOM 798 C C . GLY A 1 109 ? -8.972 4.318 22.326 1.00 46.03 109 GLY A C 1
ATOM 799 O O . GLY A 1 109 ? -9.730 5.232 22.645 1.00 46.03 109 GLY A O 1
ATOM 800 N N . THR A 1 110 ? -8.579 4.118 21.066 1.00 49.25 110 THR A N 1
ATOM 801 C CA . THR A 1 110 ? -9.038 4.924 19.919 1.00 49.25 110 THR A CA 1
ATOM 802 C C . THR A 1 110 ? -10.170 4.288 19.100 1.00 49.25 110 THR A C 1
ATOM 804 O O . THR A 1 110 ? -10.651 4.913 18.157 1.00 49.25 110 THR A O 1
ATOM 807 N N . ASP A 1 111 ? -10.646 3.088 19.451 1.00 50.97 111 ASP A N 1
ATOM 808 C CA . ASP A 1 111 ? -11.331 2.229 18.473 1.00 50.97 111 ASP A CA 1
ATOM 809 C C . ASP A 1 111 ? -12.849 2.081 18.674 1.00 50.97 111 ASP A C 1
ATOM 811 O O . ASP A 1 111 ? -13.370 1.982 19.789 1.00 50.97 111 ASP A O 1
ATOM 815 N N . LYS A 1 112 ? -13.554 1.959 17.539 1.00 45.31 112 LYS A N 1
ATOM 816 C CA . LYS A 1 112 ? -14.976 1.586 17.412 1.00 45.31 112 LYS A CA 1
ATOM 817 C C . LYS A 1 112 ? -15.277 0.145 17.881 1.00 45.31 112 LYS A C 1
ATOM 819 O O . LYS A 1 112 ? -16.432 -0.180 18.148 1.00 45.31 112 LYS A O 1
ATOM 824 N N . CYS A 1 113 ? -14.254 -0.692 18.081 1.00 45.72 113 CYS A N 1
ATOM 825 C CA . CYS A 1 113 ? -14.370 -2.082 18.542 1.00 45.72 113 CYS A CA 1
ATOM 826 C C . CYS A 1 113 ? -14.337 -2.214 20.085 1.00 45.72 113 CYS A C 1
ATOM 828 O O . CYS A 1 113 ? -13.398 -2.769 20.655 1.00 45.72 113 CYS A O 1
ATOM 830 N N . ASN A 1 114 ? -15.361 -1.737 20.799 1.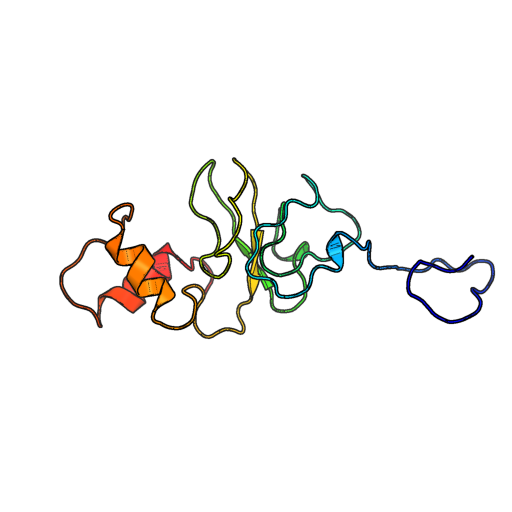00 42.91 114 ASN A N 1
ATOM 831 C CA . ASN A 1 114 ? -15.388 -1.742 22.271 1.00 42.91 114 ASN A CA 1
ATOM 832 C C . ASN A 1 114 ? -16.335 -2.812 22.861 1.00 42.91 114 ASN A C 1
ATOM 834 O O . ASN A 1 114 ? -17.518 -2.534 23.023 1.00 42.91 114 ASN A O 1
ATOM 838 N N . PHE A 1 115 ? -15.853 -4.020 23.213 1.00 45.09 115 PHE A N 1
ATOM 839 C CA . PHE A 1 115 ? -16.709 -5.082 23.802 1.00 45.09 115 P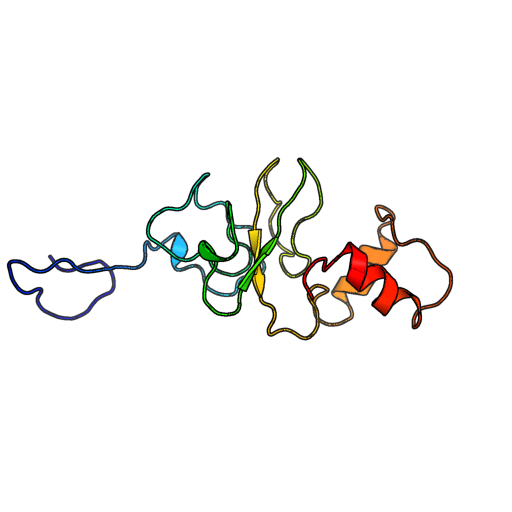HE A CA 1
ATOM 840 C C . PHE A 1 115 ? -16.014 -5.996 24.839 1.00 45.09 115 PHE A C 1
ATOM 842 O O . PHE A 1 115 ? -14.861 -5.785 25.204 1.00 45.09 115 PHE A O 1
ATOM 849 N N . ALA A 1 116 ? -16.718 -7.010 25.366 1.00 42.00 116 ALA A N 1
ATOM 850 C CA . ALA A 1 116 ? -16.456 -7.651 26.666 1.00 42.00 1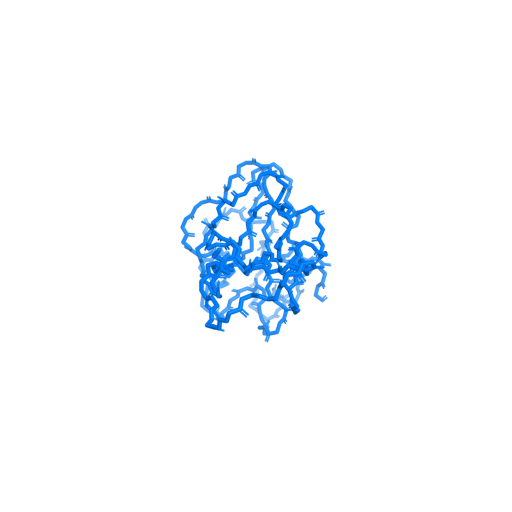16 ALA A CA 1
ATOM 851 C C . ALA A 1 116 ? -15.703 -9.014 26.679 1.00 42.00 116 ALA A C 1
ATOM 853 O O . ALA A 1 116 ? -15.272 -9.428 27.751 1.00 42.00 116 ALA A O 1
ATOM 854 N N . SER A 1 117 ? -15.473 -9.713 25.552 1.00 50.38 117 SER A N 1
ATOM 855 C CA . SER A 1 117 ? -14.788 -11.036 25.521 1.00 50.38 117 SER A CA 1
ATOM 856 C C . SER A 1 117 ? -13.872 -11.244 24.291 1.00 50.38 117 SER A C 1
ATOM 858 O O . SER A 1 117 ? -14.146 -10.716 23.227 1.00 50.38 117 SER A O 1
ATOM 860 N N . PHE A 1 118 ? -12.759 -11.982 24.411 1.00 49.12 118 PHE A N 1
ATOM 861 C CA . PHE A 1 118 ? -11.678 -12.047 23.397 1.00 49.12 118 PHE A CA 1
ATOM 862 C C . PHE A 1 118 ? -12.023 -12.809 22.097 1.00 49.12 118 PHE A C 1
ATOM 864 O O . PHE A 1 118 ? -11.552 -12.432 21.030 1.00 49.12 118 PHE A O 1
ATOM 871 N N . ALA A 1 119 ? -12.834 -13.869 22.171 1.00 45.31 119 ALA A N 1
ATOM 872 C CA . ALA A 1 119 ? -13.074 -14.773 21.039 1.00 45.31 119 ALA A CA 1
ATOM 873 C C . ALA A 1 119 ? -14.148 -14.264 20.060 1.00 45.31 119 ALA A C 1
ATOM 875 O O . ALA A 1 119 ? -14.006 -14.443 18.859 1.00 45.31 119 ALA A O 1
ATOM 876 N N . GLU A 1 120 ? -15.179 -13.571 20.550 1.00 46.91 120 GLU A N 1
ATOM 877 C CA . GLU A 1 120 ? -16.234 -12.978 19.707 1.00 46.91 120 GLU A CA 1
ATOM 878 C C . GLU A 1 120 ? -15.793 -11.632 19.088 1.00 46.91 120 GLU A C 1
ATOM 880 O O . GLU A 1 120 ? -16.334 -11.194 18.076 1.00 46.91 120 GLU A O 1
ATOM 885 N N . LYS A 1 121 ? -14.763 -10.990 19.665 1.00 50.66 121 LYS A N 1
ATOM 886 C CA . LYS A 1 121 ? -14.186 -9.703 19.225 1.00 50.66 121 LYS A CA 1
ATOM 887 C C . LYS A 1 121 ? -13.421 -9.766 17.914 1.00 50.66 121 LYS A C 1
ATOM 889 O O . LYS A 1 121 ? -13.408 -8.781 17.183 1.00 50.66 121 LYS A O 1
ATOM 894 N N . LEU A 1 122 ? -12.733 -10.876 17.654 1.00 52.88 122 LEU A N 1
ATOM 895 C CA . LEU A 1 122 ? -11.822 -10.967 16.519 1.00 52.88 122 LEU A CA 1
ATOM 896 C C . LEU A 1 122 ? -12.597 -10.994 15.199 1.00 52.88 122 LEU A C 1
ATOM 898 O O . LEU A 1 122 ? -12.229 -10.289 14.270 1.00 52.88 122 LEU A O 1
ATOM 902 N N . ASP A 1 123 ? -13.695 -11.744 15.136 1.00 54.03 123 ASP A N 1
ATOM 903 C CA . ASP A 1 123 ? -14.493 -11.863 13.913 1.00 54.03 123 ASP A CA 1
ATOM 904 C C . ASP A 1 123 ? -15.330 -10.610 13.628 1.00 54.03 123 ASP A C 1
ATOM 906 O O . ASP A 1 123 ? -15.445 -10.200 12.476 1.00 54.03 123 ASP A O 1
ATOM 910 N N . ALA A 1 124 ? -15.832 -9.935 14.668 1.00 52.28 124 ALA A N 1
ATOM 911 C CA . ALA A 1 124 ? -16.515 -8.651 14.513 1.00 52.28 124 ALA A CA 1
ATOM 912 C C . ALA A 1 124 ? -15.550 -7.537 14.070 1.00 52.28 124 ALA A C 1
ATOM 914 O O . ALA A 1 124 ? -15.852 -6.786 13.145 1.00 52.28 124 ALA A O 1
ATOM 915 N N . CYS A 1 125 ? -14.362 -7.459 14.677 1.00 55.94 125 CYS A N 1
ATOM 916 C CA . CYS A 1 125 ? -13.406 -6.399 14.365 1.00 55.94 125 CYS A CA 1
ATOM 917 C C . CYS A 1 125 ? -12.680 -6.645 13.027 1.00 55.94 125 CYS A C 1
ATOM 919 O O . CYS A 1 125 ? -12.315 -5.685 12.360 1.00 55.94 125 CYS A O 1
ATOM 921 N N . LYS A 1 126 ? -12.573 -7.900 12.555 1.00 57.84 126 LYS A N 1
ATOM 922 C CA . LYS A 1 126 ? -12.180 -8.208 11.165 1.00 57.84 126 LYS A CA 1
ATOM 923 C C . LYS A 1 126 ? -13.087 -7.521 10.143 1.00 57.84 126 LYS A C 1
ATOM 925 O O . LYS A 1 126 ? -12.575 -7.002 9.172 1.00 57.84 126 LYS A O 1
ATOM 930 N N . SER A 1 127 ? -14.401 -7.461 10.361 1.00 57.47 127 SER A N 1
ATOM 931 C CA . SER A 1 127 ? -15.308 -6.828 9.387 1.00 57.47 127 SER A CA 1
ATOM 932 C C . SER A 1 127 ? -15.152 -5.303 9.284 1.00 57.47 127 SER A C 1
ATOM 934 O O . SER A 1 127 ? -15.446 -4.729 8.241 1.00 57.47 127 SER A O 1
ATOM 936 N N . GLU A 1 128 ? -14.665 -4.648 10.345 1.00 56.66 128 GLU A N 1
ATOM 937 C CA . GLU A 1 128 ? -14.418 -3.197 10.359 1.00 56.66 128 GLU A CA 1
ATOM 938 C C . GLU A 1 128 ? -12.974 -2.836 9.980 1.00 56.66 128 GLU A C 1
ATOM 940 O O . GLU A 1 128 ? -12.744 -1.793 9.375 1.00 56.66 128 GLU A O 1
ATOM 945 N N . LEU A 1 129 ? -12.007 -3.689 10.333 1.00 57.53 129 LEU A N 1
ATOM 946 C CA . LEU A 1 129 ? -10.576 -3.500 10.069 1.00 57.53 129 LEU A CA 1
ATOM 947 C C . LEU A 1 129 ? -10.099 -4.222 8.805 1.00 57.53 129 LEU A C 1
ATOM 949 O O . LEU A 1 129 ? -8.957 -4.074 8.421 1.00 57.53 129 LEU A O 1
ATOM 953 N N . CYS A 1 130 ? -10.910 -5.056 8.176 1.00 60.50 130 CYS A N 1
ATOM 954 C CA . CYS A 1 130 ? -10.567 -5.758 6.944 1.00 60.50 130 CYS A CA 1
ATOM 955 C C . CYS A 1 130 ? -11.826 -5.809 6.066 1.00 60.50 130 CYS A C 1
ATOM 957 O O . CYS A 1 130 ? -12.453 -6.862 5.952 1.00 60.50 130 CYS A O 1
ATOM 959 N N . PRO A 1 131 ? -12.243 -4.677 5.472 1.00 55.59 131 PRO A N 1
ATOM 960 C CA . PRO A 1 131 ? -13.517 -4.591 4.755 1.00 55.59 131 PRO A CA 1
ATOM 961 C C . PRO A 1 131 ? -13.626 -5.571 3.572 1.00 55.59 131 PRO A C 1
ATOM 963 O O . PRO A 1 131 ? -14.738 -5.937 3.196 1.00 55.59 131 PRO A O 1
ATOM 966 N N . ASP A 1 132 ? -12.491 -6.051 3.045 1.00 58.91 132 ASP A N 1
ATOM 967 C CA . ASP A 1 132 ? -12.416 -6.910 1.857 1.00 58.91 132 ASP A CA 1
ATOM 968 C C . ASP A 1 132 ? -11.736 -8.282 2.086 1.00 58.91 132 ASP A C 1
ATOM 970 O O . ASP A 1 132 ? -11.217 -8.873 1.123 1.00 58.91 132 ASP A O 1
ATOM 974 N N . SER A 1 133 ? -11.693 -8.767 3.340 1.00 55.47 133 SER A N 1
ATOM 975 C CA . SER A 1 133 ? -11.234 -10.128 3.707 1.00 55.47 133 SER A CA 1
ATOM 976 C C . SER A 1 133 ? -12.324 -11.190 3.627 1.00 55.47 133 SER A C 1
ATOM 978 O O . SER A 1 133 ? -13.467 -10.874 4.027 1.00 55.47 133 SER A O 1
#

Secondary structure (DSSP, 8-state):
-PPTT--S-PPTT-------TTTT--S-SB-EE--SS--SSPBPTTEE--SSGGGBPTTEEEE---TT----TT--BS-PPTT--EEEESSSS-TT-SSHHHHHHHHSS--S---S-HHHHHHHHHHHH-TT-

Solvent-accessible surface area (backbone atoms only — not comparable to full-atom values): 8163 Å² total; per-residue (Å²): 132,59,58,78,97,64,88,83,80,72,66,86,98,64,90,80,90,56,71,53,74,79,48,59,49,58,87,48,38,38,45,38,82,70,37,90,68,58,76,87,51,49,28,27,37,23,24,22,28,32,92,38,45,81,36,21,30,92,68,31,36,40,44,80,41,68,50,80,50,80,72,64,56,58,39,75,38,76,72,81,58,77,62,47,15,29,14,39,57,65,87,47,102,38,65,41,32,86,70,60,57,41,52,55,58,71,65,69,74,83,65,93,74,80,81,93,58,78,78,71,45,54,68,58,41,38,57,74,70,34,80,88,115

Mean predicted aligned error: 12.08 Å

Organism: NCBI:txid420281

Radius of gyration: 17.77 Å; Cα contacts (8 Å, |Δi|>4): 218; chains: 1; bounding box: 40×27×58 Å

pLDDT: mean 71.84, std 16.6, range [42.0, 92.75]

Foldseek 3Di:
DDDPPDDDDDDPPDDDQDADVLQVDEQDLAQRERDQDDPRHAHEFNYDQDPWQVSHDPQKTKAQDQFQRDAQLSNDHDGHDGRGIGIHGPPPPDSCPDPVSVVVVLVPPPDPQDDDDDPVSVVVVCCVNPVPD

Sequence (133 aa):
AGPPGCNGTPENDWDYCYVMSECAGGDSNEYVDIDVSPSGCALSKCQGDCDSDADCGIGSKCWQRSDDAPGPLQCSSGTPLWGWDYCYKLDDEKCLGSGEMAFSYLVSGTDKCNFASFAEKLDACKSELCPDS